Protein AF-A0A927DK94-F1 (afdb_monomer_lite)

Radius of gyration: 17.45 Å; chains: 1; bounding box: 22×46×58 Å

Secondary structure (DSSP, 8-state):
-EEEEEEEEEETTTTEEEEEEEETTS-EEEEEEEES----TT-EEEEETTEEEETTEE-SEEEEEEEE--HHHHHHHHHHTS--------------

InterPro domains:
  IPR038679 Signal transduction protein PmrD superfamily [G3DSA:2.40.50.650] (1-84)
  IPR044854 IraM/PmrD [PF11183] (1-74)

pLDDT: mean 84.18, std 14.52, range [39.0, 96.19]

Sequence (96 aa):
MEWKVVETIASPESGTIFCKVETQYGLNYILWLKGDYYVRTGEIITTSNRGILINDRRRRVWIAQAMPFTSIGWMGFKQKNACPRQPARDGSSVHG

Organism: NCBI:txid158836

Structure (mmCIF, N/CA/C/O backbone):
data_AF-A0A927DK94-F1
#
_entry.id   AF-A0A927DK94-F1
#
loop_
_atom_site.group_PDB
_atom_site.id
_atom_site.type_symbol
_atom_site.label_atom_id
_atom_site.label_alt_id
_atom_site.label_comp_id
_atom_site.label_asym_id
_atom_site.label_entity_id
_atom_site.label_seq_id
_atom_site.pdbx_PDB_ins_code
_atom_site.Cartn_x
_atom_site.Cartn_y
_atom_site.Cartn_z
_atom_site.occupancy
_atom_site.B_iso_or_equiv
_atom_site.auth_seq_id
_atom_site.auth_comp_id
_atom_site.auth_asym_id
_atom_site.auth_atom_id
_atom_site.pdbx_PDB_model_num
ATOM 1 N N . MET A 1 1 ? -3.799 -7.074 10.313 1.00 85.69 1 MET A N 1
ATOM 2 C CA . MET A 1 1 ? -4.360 -5.703 10.267 1.00 85.69 1 MET A CA 1
ATOM 3 C C . MET A 1 1 ? -4.880 -5.455 8.866 1.00 85.69 1 MET A C 1
ATOM 5 O O . MET A 1 1 ? -4.222 -5.897 7.928 1.00 85.69 1 MET A O 1
ATOM 9 N N . GLU A 1 2 ? -6.036 -4.811 8.732 1.00 91.88 2 GLU A N 1
ATOM 10 C CA . GLU A 1 2 ? -6.689 -4.568 7.441 1.00 91.88 2 GLU A CA 1
ATOM 11 C C . GLU A 1 2 ? -6.527 -3.112 7.006 1.00 91.88 2 GLU A C 1
ATOM 13 O O . GLU A 1 2 ? -6.637 -2.185 7.814 1.00 91.88 2 GLU A O 1
ATOM 18 N N . TRP A 1 3 ? -6.249 -2.934 5.720 1.00 94.56 3 TRP A N 1
ATOM 19 C CA . TRP A 1 3 ? -5.960 -1.649 5.107 1.00 94.56 3 TRP A CA 1
ATOM 20 C C . TRP A 1 3 ? -6.732 -1.552 3.796 1.00 94.56 3 TRP A C 1
ATOM 22 O O . TRP A 1 3 ? -6.472 -2.303 2.855 1.00 94.56 3 TRP A O 1
ATOM 32 N N . LYS A 1 4 ? -7.678 -0.623 3.717 1.00 96.19 4 LYS A N 1
ATOM 33 C CA . LYS A 1 4 ? -8.444 -0.367 2.500 1.00 96.19 4 LYS A CA 1
ATOM 34 C C . LYS A 1 4 ? -7.638 0.521 1.567 1.00 96.19 4 LYS A C 1
ATOM 36 O O . LYS A 1 4 ? -7.190 1.592 1.967 1.00 96.19 4 LYS A O 1
ATOM 41 N N . VAL A 1 5 ? -7.475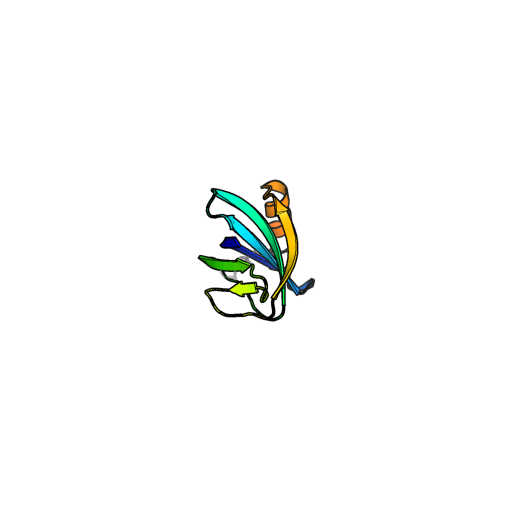 0.111 0.317 1.00 96.12 5 VAL A N 1
ATOM 42 C CA . VAL A 1 5 ? -6.756 0.899 -0.686 1.00 96.12 5 VAL A CA 1
ATOM 43 C C . VAL A 1 5 ? -7.664 2.005 -1.203 1.00 96.12 5 VAL A C 1
ATOM 45 O O . VAL A 1 5 ? -8.689 1.749 -1.831 1.00 96.12 5 VAL A O 1
ATOM 48 N N . VAL A 1 6 ? -7.278 3.249 -0.940 1.00 95.88 6 VAL A N 1
ATOM 49 C CA . VAL A 1 6 ? -8.016 4.447 -1.356 1.00 95.88 6 VAL A CA 1
ATOM 50 C C . VAL A 1 6 ? -7.499 4.950 -2.696 1.00 95.88 6 VAL A C 1
ATOM 52 O O . VAL A 1 6 ? -8.272 5.366 -3.554 1.00 95.88 6 VAL A O 1
ATOM 55 N N . GLU A 1 7 ? -6.185 4.910 -2.896 1.00 94.31 7 GLU A N 1
ATOM 56 C CA . GLU A 1 7 ? -5.565 5.418 -4.113 1.00 94.31 7 GLU A CA 1
ATOM 57 C C . GLU A 1 7 ? -4.236 4.711 -4.384 1.00 94.31 7 GLU A C 1
ATOM 59 O O . GLU A 1 7 ? -3.529 4.329 -3.451 1.00 94.31 7 GLU A O 1
ATOM 64 N N . THR A 1 8 ? -3.878 4.550 -5.655 1.00 93.31 8 THR A N 1
ATOM 65 C CA . THR A 1 8 ? -2.666 3.839 -6.077 1.00 93.31 8 THR A CA 1
ATOM 66 C C . THR A 1 8 ? -1.906 4.634 -7.127 1.00 93.31 8 THR A C 1
ATOM 68 O O . THR A 1 8 ? -2.495 5.104 -8.099 1.00 93.31 8 THR A O 1
ATOM 71 N N . ILE A 1 9 ? -0.591 4.738 -6.963 1.00 91.50 9 ILE A N 1
ATOM 72 C CA . ILE A 1 9 ? 0.328 5.358 -7.919 1.00 91.50 9 ILE A CA 1
ATOM 73 C C . ILE A 1 9 ? 1.374 4.313 -8.284 1.00 91.50 9 ILE A C 1
ATOM 75 O O . ILE A 1 9 ? 2.109 3.824 -7.427 1.00 91.50 9 ILE A O 1
ATOM 79 N N . ALA A 1 10 ? 1.442 3.973 -9.565 1.00 88.81 10 ALA A N 1
ATOM 80 C CA . ALA A 1 10 ? 2.457 3.073 -10.086 1.00 88.81 10 ALA A CA 1
ATOM 81 C C . ALA A 1 10 ? 3.700 3.876 -10.473 1.00 88.81 10 ALA A C 1
ATOM 83 O O . ALA A 1 10 ? 3.583 4.863 -11.196 1.00 88.81 10 ALA A O 1
ATOM 84 N N . SER A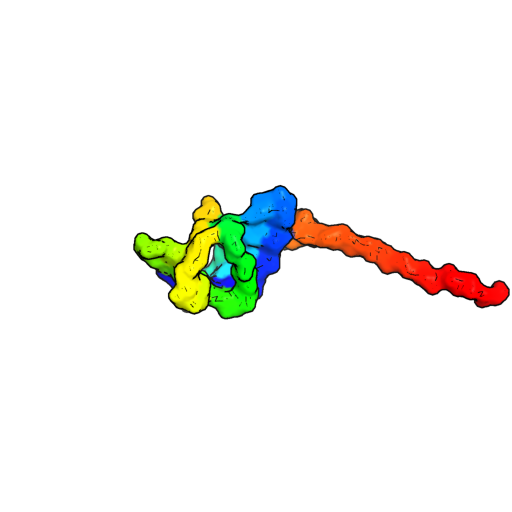 1 11 ? 4.875 3.434 -10.036 1.00 85.50 11 SER A N 1
ATOM 85 C CA . SER A 1 11 ? 6.153 3.948 -10.520 1.00 85.50 11 SER A CA 1
ATOM 86 C C . SER A 1 11 ? 6.802 2.909 -11.430 1.00 85.50 11 SER A C 1
ATOM 88 O O . SER A 1 11 ? 7.452 1.987 -10.926 1.00 85.50 11 SER A O 1
ATOM 90 N N . PRO A 1 12 ? 6.610 3.008 -12.760 1.00 75.94 12 PRO A N 1
ATOM 91 C CA . PRO A 1 12 ? 7.151 2.029 -13.699 1.00 75.94 12 PRO A CA 1
ATOM 92 C C . PRO A 1 12 ? 8.684 1.996 -13.683 1.00 75.94 12 PRO A C 1
ATOM 94 O O . PRO A 1 12 ? 9.262 0.926 -13.827 1.00 75.94 12 PRO A O 1
ATOM 97 N N . GLU A 1 13 ? 9.339 3.131 -13.423 1.00 77.44 13 GLU A N 1
ATOM 98 C CA . GLU A 1 13 ? 10.804 3.227 -13.360 1.00 77.44 13 GLU A CA 1
ATOM 99 C C . GLU A 1 13 ? 11.409 2.411 -12.211 1.00 77.44 13 GLU A C 1
ATOM 101 O O . GLU A 1 13 ? 12.478 1.825 -12.354 1.00 77.44 13 GLU A O 1
ATOM 106 N N . SER A 1 14 ? 10.730 2.359 -11.061 1.00 78.94 14 SER A N 1
ATOM 107 C CA . SER A 1 14 ? 11.251 1.718 -9.846 1.00 78.94 14 SER A CA 1
ATOM 108 C C . SER A 1 14 ? 10.595 0.374 -9.522 1.00 78.94 14 SER A C 1
ATOM 110 O O . SER A 1 14 ? 10.942 -0.251 -8.514 1.00 78.94 14 SER A O 1
ATOM 112 N N . GLY A 1 15 ? 9.609 -0.052 -10.320 1.00 84.31 15 GLY A N 1
ATOM 113 C CA . GLY A 1 15 ? 8.810 -1.252 -10.057 1.00 84.31 15 GLY A CA 1
ATOM 114 C C . GLY A 1 15 ? 8.084 -1.212 -8.707 1.00 84.31 15 GLY A C 1
ATOM 115 O O . GLY A 1 15 ? 7.870 -2.253 -8.088 1.00 84.31 15 GLY A O 1
ATOM 116 N N . THR A 1 16 ? 7.765 -0.013 -8.209 1.00 90.44 16 THR A N 1
ATOM 117 C CA . THR A 1 16 ? 7.141 0.196 -6.895 1.00 90.44 16 THR A CA 1
ATOM 118 C C . THR A 1 16 ? 5.737 0.758 -7.068 1.00 90.44 16 THR A C 1
ATOM 120 O O . THR A 1 16 ? 5.508 1.657 -7.877 1.00 90.44 16 THR A O 1
ATOM 123 N N . ILE A 1 17 ? 4.792 0.246 -6.285 1.00 92.19 17 ILE A N 1
ATOM 124 C CA . ILE A 1 17 ? 3.421 0.751 -6.234 1.00 92.19 17 ILE A CA 1
ATOM 125 C C . ILE A 1 17 ? 3.234 1.462 -4.901 1.00 92.19 17 ILE A C 1
ATOM 127 O O . ILE A 1 17 ? 3.322 0.851 -3.837 1.00 92.19 17 ILE A O 1
ATOM 131 N N . PHE A 1 18 ? 2.953 2.758 -4.956 1.00 93.31 18 PHE A N 1
ATOM 132 C CA . PHE A 1 18 ? 2.584 3.534 -3.783 1.00 93.31 18 PHE A CA 1
ATOM 133 C C . PHE A 1 18 ? 1.075 3.440 -3.589 1.00 93.31 18 PHE A C 1
AT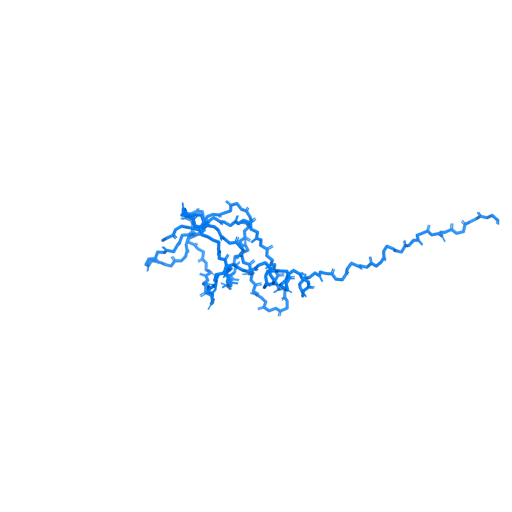OM 135 O O . PHE A 1 18 ? 0.308 3.805 -4.476 1.00 93.31 18 PHE A O 1
ATOM 142 N N . CYS A 1 19 ? 0.640 2.960 -2.431 1.00 94.31 19 CYS A N 1
ATOM 143 C CA . CYS A 1 19 ? -0.772 2.855 -2.086 1.00 94.31 19 CYS A CA 1
ATOM 144 C C . CYS A 1 19 ? -1.085 3.809 -0.940 1.00 94.31 19 CYS A C 1
ATOM 146 O O . CYS A 1 19 ? -0.517 3.678 0.143 1.00 94.31 19 CYS A O 1
ATOM 148 N N . LYS A 1 20 ? -2.021 4.731 -1.154 1.00 95.44 20 LYS A N 1
ATOM 149 C CA . LYS A 1 20 ? -2.711 5.406 -0.062 1.00 95.44 20 LYS A CA 1
ATOM 150 C C . LYS A 1 20 ? -3.737 4.431 0.493 1.00 95.44 20 LYS A C 1
ATOM 152 O O . LYS A 1 20 ? -4.648 4.012 -0.222 1.00 95.44 20 LYS A O 1
ATOM 157 N N . VAL A 1 21 ? -3.589 4.091 1.762 1.00 95.94 21 VAL A N 1
ATOM 158 C CA . VAL A 1 21 ? -4.474 3.162 2.456 1.00 95.94 21 VAL A CA 1
ATOM 159 C C . VAL A 1 21 ? -5.101 3.803 3.679 1.00 95.94 21 VAL A C 1
ATOM 161 O O . VAL A 1 21 ? -4.507 4.676 4.311 1.00 95.94 21 VAL A O 1
ATOM 164 N N . GLU A 1 22 ? -6.286 3.328 4.027 1.00 96.19 22 GLU A N 1
ATOM 165 C CA . GLU A 1 22 ? -7.019 3.712 5.222 1.00 96.19 22 GLU A CA 1
ATOM 166 C C . GLU A 1 22 ? -7.223 2.486 6.110 1.00 96.19 22 GLU A C 1
ATOM 168 O O . GLU A 1 22 ? -7.592 1.405 5.648 1.00 96.19 22 GLU A O 1
ATOM 173 N N . THR A 1 23 ? -6.937 2.641 7.396 1.00 93.31 23 THR A N 1
ATOM 174 C CA . THR A 1 23 ? -7.200 1.608 8.401 1.00 93.31 23 THR A CA 1
ATOM 175 C C . THR A 1 23 ? -8.661 1.658 8.838 1.00 93.31 23 THR A C 1
ATOM 177 O O . THR A 1 23 ? -9.308 2.697 8.738 1.00 93.31 23 THR A O 1
ATOM 180 N N . GLN A 1 24 ? -9.157 0.581 9.447 1.00 90.25 24 GLN A N 1
ATOM 181 C CA . GLN A 1 24 ? -10.487 0.564 10.078 1.00 90.25 24 GLN A CA 1
ATOM 182 C C . GLN A 1 24 ? -10.703 1.653 11.151 1.00 90.25 24 GLN A C 1
ATOM 184 O O . GLN A 1 24 ? -11.836 1.942 11.515 1.00 90.25 24 GLN A O 1
ATOM 189 N N . TYR A 1 25 ? -9.626 2.271 11.648 1.00 91.31 25 TYR A N 1
ATOM 190 C CA . TYR A 1 25 ? -9.661 3.349 12.639 1.00 91.31 25 TYR A CA 1
ATOM 191 C C . TYR A 1 25 ? -9.634 4.756 12.008 1.00 91.31 25 TYR A C 1
ATOM 193 O O . TYR A 1 25 ? -9.449 5.739 12.719 1.00 91.31 25 TYR A O 1
ATOM 201 N N . GLY A 1 26 ? -9.739 4.873 10.678 1.00 90.25 26 GLY A N 1
ATOM 202 C CA . GLY A 1 26 ? -9.697 6.156 9.959 1.00 90.25 26 GLY A CA 1
ATOM 203 C C . GLY A 1 26 ? -8.292 6.750 9.788 1.00 90.25 26 GLY A C 1
ATOM 204 O O . GLY A 1 26 ? -8.131 7.862 9.283 1.00 90.25 26 GLY A O 1
ATOM 205 N N . LEU A 1 27 ? -7.242 6.022 10.184 1.00 93.19 27 LEU A N 1
ATOM 206 C CA . LEU A 1 27 ? -5.861 6.464 9.980 1.00 93.19 27 LEU A CA 1
ATOM 207 C C . LEU A 1 27 ? -5.414 6.196 8.545 1.00 93.19 27 LEU A C 1
ATOM 209 O O . LEU A 1 27 ? -5.586 5.088 8.036 1.00 93.19 27 LEU A O 1
ATOM 213 N N . ASN A 1 28 ? -4.790 7.197 7.928 1.00 95.00 28 ASN A N 1
ATOM 214 C CA . ASN A 1 28 ? -4.312 7.140 6.553 1.00 95.00 28 ASN A CA 1
ATOM 215 C C . ASN A 1 28 ? -2.794 6.920 6.506 1.00 95.00 28 ASN A C 1
ATOM 217 O O . ASN A 1 28 ? -2.033 7.595 7.202 1.00 95.00 28 ASN A O 1
ATOM 221 N N . TYR A 1 29 ? -2.348 6.014 5.640 1.00 94.88 29 TYR A N 1
ATOM 222 C CA . TYR A 1 29 ? -0.938 5.674 5.454 1.00 94.88 29 TYR A CA 1
ATOM 223 C C . TYR A 1 29 ? -0.579 5.581 3.974 1.00 94.88 29 TYR A C 1
ATOM 225 O O . TYR A 1 29 ? -1.438 5.406 3.110 1.00 94.88 29 TYR A O 1
ATOM 233 N N . ILE A 1 30 ? 0.714 5.686 3.691 1.00 94.94 30 ILE A N 1
ATOM 234 C CA . ILE A 1 30 ? 1.306 5.426 2.384 1.00 94.94 30 ILE A CA 1
ATOM 235 C C . ILE A 1 30 ? 2.127 4.143 2.505 1.00 94.94 30 ILE A C 1
ATOM 237 O O . ILE A 1 30 ? 3.098 4.085 3.263 1.00 94.94 30 ILE A O 1
ATOM 241 N N . LEU A 1 31 ? 1.733 3.115 1.757 1.00 94.31 31 LEU A N 1
ATOM 242 C CA . LEU A 1 31 ? 2.452 1.850 1.651 1.00 94.31 31 LEU A CA 1
ATOM 243 C C . LEU A 1 31 ? 3.241 1.797 0.351 1.00 94.31 31 LEU A C 1
ATOM 245 O O . LEU A 1 31 ? 2.731 2.138 -0.713 1.00 94.31 31 LEU A O 1
ATOM 249 N N . TRP A 1 32 ? 4.477 1.330 0.448 1.00 93.94 32 TRP A N 1
ATOM 250 C CA . TRP A 1 32 ? 5.348 1.069 -0.686 1.00 93.94 32 TRP A CA 1
ATOM 251 C C . TRP A 1 32 ? 5.316 -0.428 -0.941 1.00 93.94 32 TRP A C 1
ATOM 253 O O . TRP A 1 32 ? 5.931 -1.204 -0.206 1.00 93.94 32 TRP A O 1
ATOM 263 N N . LEU A 1 33 ? 4.562 -0.836 -1.951 1.00 92.38 33 LEU A N 1
ATOM 264 C CA . LEU A 1 33 ? 4.416 -2.233 -2.320 1.00 92.38 33 LEU A CA 1
ATOM 265 C C . LEU A 1 33 ? 5.370 -2.578 -3.453 1.00 92.38 33 LEU A C 1
ATOM 267 O O . LEU A 1 33 ? 5.481 -1.853 -4.444 1.00 92.38 33 LEU A O 1
ATOM 271 N N . LYS A 1 34 ? 6.031 -3.720 -3.304 1.00 91.25 34 LYS A N 1
ATOM 272 C CA . LYS A 1 34 ? 6.815 -4.363 -4.356 1.00 91.25 34 LYS A CA 1
ATOM 273 C C . LYS A 1 34 ? 6.318 -5.789 -4.545 1.00 91.25 34 LYS A C 1
ATOM 275 O O . LYS A 1 34 ? 5.862 -6.413 -3.586 1.00 91.25 34 LYS A O 1
ATOM 280 N N . GLY A 1 35 ? 6.392 -6.288 -5.772 1.00 88.94 35 GLY A N 1
ATOM 281 C CA . GLY A 1 35 ? 5.982 -7.648 -6.103 1.00 88.94 35 GLY A CA 1
ATOM 282 C C . GLY A 1 35 ? 5.446 -7.795 -7.519 1.00 88.94 35 GLY A C 1
ATOM 283 O O . GLY A 1 35 ? 5.598 -6.904 -8.350 1.00 88.94 35 GLY A O 1
ATOM 284 N N . ASP A 1 36 ? 4.809 -8.937 -7.769 1.00 85.31 36 ASP A N 1
ATOM 285 C CA . ASP A 1 36 ? 4.258 -9.328 -9.075 1.00 85.31 36 ASP A CA 1
ATOM 286 C C . ASP A 1 36 ? 2.771 -8.971 -9.252 1.00 85.31 36 ASP A C 1
ATOM 288 O O . ASP A 1 36 ? 2.179 -9.261 -10.292 1.00 85.31 36 ASP A O 1
ATOM 292 N N . TYR A 1 37 ? 2.154 -8.335 -8.251 1.00 87.62 37 TYR A N 1
ATOM 293 C CA . TYR A 1 37 ? 0.731 -8.012 -8.255 1.00 87.62 37 TYR A CA 1
ATOM 294 C C . TYR A 1 37 ? 0.481 -6.507 -8.209 1.00 87.62 37 TYR A C 1
ATOM 296 O O . TYR A 1 37 ? 0.945 -5.802 -7.311 1.00 87.62 37 TYR A O 1
ATOM 304 N N . TYR A 1 38 ? -0.329 -6.040 -9.157 1.00 88.25 38 TYR A N 1
ATOM 305 C CA . TYR A 1 38 ? -0.800 -4.667 -9.199 1.00 88.25 38 TYR A CA 1
ATOM 306 C C . TYR A 1 38 ? -2.030 -4.488 -8.308 1.00 88.25 38 TYR A C 1
ATOM 308 O O . TYR A 1 38 ? -3.133 -4.896 -8.679 1.00 88.25 38 TYR A O 1
ATOM 316 N N . VAL A 1 39 ? -1.829 -3.873 -7.142 1.00 90.69 39 VAL A N 1
ATOM 317 C CA . VAL A 1 39 ? -2.913 -3.543 -6.209 1.00 90.69 39 VAL A CA 1
ATOM 318 C C . VAL A 1 39 ? -3.747 -2.391 -6.761 1.00 90.69 39 VAL A C 1
ATOM 320 O O . VAL A 1 39 ? -3.196 -1.415 -7.268 1.00 90.69 39 VAL A O 1
ATOM 323 N N . ARG A 1 40 ? -5.073 -2.505 -6.661 1.00 90.88 40 ARG A N 1
ATOM 324 C CA . ARG A 1 40 ? -6.039 -1.523 -7.173 1.00 90.88 40 ARG A CA 1
ATOM 325 C C . ARG A 1 40 ? -6.780 -0.809 -6.047 1.00 90.88 40 ARG A C 1
ATOM 327 O O . ARG A 1 40 ? -6.956 -1.339 -4.951 1.00 90.88 40 ARG A O 1
ATOM 334 N N . THR A 1 41 ? -7.279 0.387 -6.348 1.00 94.12 41 THR A N 1
ATOM 335 C CA . THR A 1 41 ? -8.228 1.096 -5.482 1.00 94.12 41 THR A CA 1
ATOM 336 C C . THR A 1 41 ? -9.448 0.228 -5.170 1.00 94.12 41 THR A C 1
ATOM 338 O O . THR A 1 41 ? -10.006 -0.419 -6.054 1.00 94.12 41 THR A O 1
ATOM 341 N N . GLY A 1 42 ? -9.867 0.240 -3.906 1.00 93.69 42 GLY A N 1
ATOM 342 C CA . GLY A 1 42 ? -10.991 -0.533 -3.384 1.00 93.69 42 GLY A CA 1
ATOM 343 C C . GLY A 1 42 ? -10.610 -1.910 -2.840 1.00 93.69 42 GLY A C 1
ATOM 344 O O . GLY A 1 42 ? -11.403 -2.488 -2.102 1.00 93.69 42 GLY A O 1
ATOM 345 N N . GLU A 1 43 ? -9.416 -2.426 -3.144 1.00 94.88 43 GLU A N 1
ATOM 346 C CA . GLU A 1 43 ? -8.957 -3.694 -2.573 1.00 94.88 43 GLU A CA 1
ATOM 347 C C . GLU A 1 43 ? -8.611 -3.560 -1.083 1.00 94.88 43 GLU A C 1
ATOM 349 O O . GLU A 1 43 ? -8.263 -2.480 -0.595 1.00 94.88 43 GLU A O 1
ATOM 354 N N . ILE A 1 44 ? -8.687 -4.678 -0.358 1.00 94.81 44 ILE A N 1
ATOM 355 C CA . ILE A 1 44 ? -8.290 -4.763 1.051 1.00 94.81 44 ILE A CA 1
ATOM 356 C C . ILE A 1 44 ? -6.964 -5.510 1.148 1.00 94.81 44 ILE A C 1
ATOM 358 O O . ILE A 1 44 ? -6.839 -6.649 0.692 1.00 94.81 44 ILE A O 1
ATOM 362 N N . ILE A 1 45 ? -5.977 -4.859 1.756 1.00 94.25 45 ILE A N 1
ATOM 363 C CA . ILE A 1 45 ? -4.694 -5.455 2.109 1.00 94.25 45 ILE A CA 1
ATOM 364 C C . ILE A 1 45 ? -4.786 -5.942 3.548 1.00 94.25 45 ILE A C 1
ATOM 366 O O . ILE A 1 45 ? -4.993 -5.148 4.465 1.00 94.25 45 ILE A O 1
ATOM 370 N N . THR A 1 46 ? -4.551 -7.231 3.758 1.00 93.25 46 THR A N 1
ATOM 371 C CA . THR A 1 46 ? -4.514 -7.829 5.090 1.00 93.25 46 THR A CA 1
ATOM 372 C C . THR A 1 46 ? -3.110 -8.332 5.378 1.00 93.25 46 THR A C 1
ATOM 374 O O . THR A 1 46 ? -2.587 -9.221 4.702 1.00 93.25 46 THR A O 1
ATOM 377 N N . THR A 1 47 ? -2.478 -7.756 6.401 1.00 88.50 47 THR A N 1
ATOM 378 C CA . THR A 1 47 ? -1.203 -8.253 6.923 1.00 88.50 47 THR A CA 1
ATOM 379 C C . THR A 1 47 ? -1.465 -9.357 7.941 1.00 88.50 47 THR A C 1
ATOM 381 O O . THR A 1 47 ? -2.193 -9.159 8.920 1.00 88.50 47 THR A O 1
ATOM 384 N N . SER A 1 48 ? -0.876 -10.527 7.698 1.00 82.81 48 SER A N 1
ATOM 385 C CA . SER A 1 48 ? -0.970 -11.712 8.553 1.00 82.81 48 SER A CA 1
ATOM 386 C C . SER A 1 48 ? 0.417 -12.315 8.789 1.00 82.81 48 SER A C 1
ATOM 388 O O . SER A 1 48 ? 1.366 -12.028 8.060 1.00 82.81 48 SER A O 1
ATOM 390 N N . ASN A 1 49 ? 0.533 -13.220 9.761 1.00 80.81 49 ASN A N 1
ATOM 391 C CA . ASN A 1 49 ? 1.751 -14.011 9.977 1.00 80.81 49 ASN A CA 1
ATOM 392 C C . ASN A 1 49 ? 2.118 -14.922 8.784 1.00 80.81 49 ASN A C 1
ATOM 394 O O . ASN A 1 49 ? 3.247 -15.391 8.694 1.00 80.81 49 ASN A O 1
ATOM 398 N N . ARG A 1 50 ? 1.185 -15.163 7.852 1.00 77.19 50 ARG A N 1
ATOM 399 C CA . ARG A 1 50 ? 1.390 -15.946 6.620 1.00 77.19 50 ARG A CA 1
ATOM 400 C C . ARG A 1 50 ? 1.801 -15.083 5.418 1.00 77.19 50 ARG A C 1
ATOM 402 O O . ARG A 1 50 ? 1.977 -15.605 4.313 1.00 77.19 50 ARG A O 1
ATOM 409 N N . GLY A 1 51 ? 1.964 -13.776 5.628 1.00 85.19 51 GLY A N 1
ATOM 410 C CA . GLY A 1 51 ? 2.305 -12.788 4.610 1.00 85.19 51 GLY A CA 1
ATOM 411 C C . GLY A 1 51 ? 1.148 -11.841 4.297 1.00 85.19 51 GLY A C 1
ATOM 412 O O . GLY A 1 51 ? 0.257 -11.621 5.124 1.00 85.19 51 GLY A O 1
ATOM 413 N N . ILE A 1 52 ? 1.184 -11.269 3.093 1.00 90.69 52 ILE A N 1
ATOM 414 C CA . ILE A 1 52 ? 0.195 -10.296 2.628 1.00 90.69 52 ILE A CA 1
ATOM 415 C C . ILE A 1 52 ? -0.899 -10.993 1.820 1.00 90.69 52 ILE A C 1
ATOM 417 O O . ILE A 1 52 ? -0.634 -11.735 0.868 1.00 90.69 52 ILE A O 1
ATOM 421 N N . LEU A 1 53 ? -2.140 -10.721 2.208 1.00 92.81 53 LEU A N 1
ATOM 422 C CA . LEU A 1 53 ? -3.339 -11.108 1.480 1.00 92.81 53 LEU A CA 1
ATOM 423 C C . LEU A 1 53 ? -3.932 -9.855 0.832 1.00 92.81 53 LEU A C 1
ATOM 425 O O . LEU A 1 53 ? -3.988 -8.804 1.466 1.00 92.81 53 LEU A O 1
ATOM 429 N N . ILE A 1 54 ? -4.369 -9.969 -0.418 1.00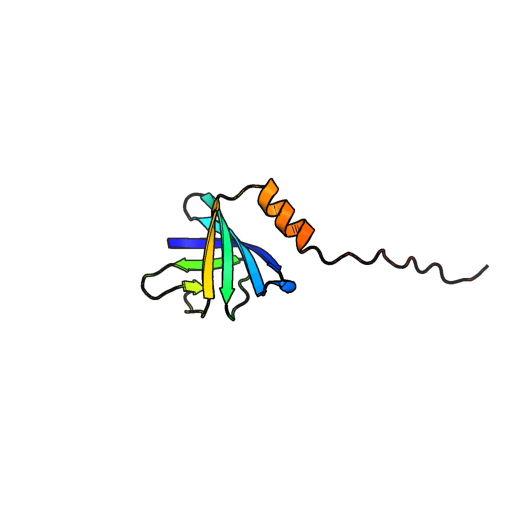 92.12 54 ILE A N 1
ATOM 430 C CA . ILE A 1 54 ? -5.119 -8.931 -1.129 1.00 92.12 54 ILE A CA 1
ATOM 431 C C . ILE A 1 54 ? -6.480 -9.520 -1.481 1.00 92.12 54 ILE A C 1
ATOM 433 O O . ILE A 1 54 ? -6.530 -10.511 -2.216 1.00 92.12 54 ILE A O 1
ATOM 437 N N . ASN A 1 55 ? -7.562 -8.945 -0.949 1.00 91.81 55 ASN A N 1
ATOM 438 C CA . ASN A 1 55 ? -8.920 -9.496 -1.059 1.00 91.81 55 ASN A CA 1
ATOM 439 C C . ASN A 1 55 ? -8.961 -10.997 -0.709 1.00 91.81 55 ASN A C 1
ATOM 441 O O . ASN A 1 55 ? -9.370 -11.825 -1.524 1.00 91.81 55 ASN A O 1
ATOM 445 N N . ASP A 1 56 ? -8.436 -11.349 0.469 1.00 89.56 56 ASP A N 1
ATOM 446 C CA . ASP A 1 56 ? -8.331 -12.726 0.989 1.00 89.56 56 ASP A CA 1
ATOM 447 C C . ASP A 1 56 ? -7.410 -13.678 0.192 1.00 89.56 56 ASP A C 1
ATOM 449 O O . ASP A 1 56 ? -7.154 -14.815 0.579 1.00 89.56 56 ASP A O 1
ATOM 453 N N . ARG A 1 57 ? -6.815 -13.224 -0.918 1.00 90.50 57 ARG A N 1
ATOM 454 C CA . ARG A 1 57 ? -5.905 -14.045 -1.725 1.00 90.50 57 ARG A CA 1
ATOM 455 C C . ARG A 1 57 ? -4.461 -13.732 -1.391 1.00 90.50 57 ARG A C 1
ATOM 457 O O . ARG A 1 57 ? -4.032 -12.583 -1.467 1.00 90.50 57 ARG A O 1
ATOM 464 N N . ARG A 1 58 ? -3.670 -14.764 -1.096 1.00 90.06 58 ARG A N 1
ATOM 465 C CA . ARG A 1 58 ? -2.222 -14.605 -0.913 1.00 90.06 58 ARG A CA 1
ATOM 466 C C . ARG A 1 58 ? -1.598 -14.119 -2.220 1.00 90.06 58 ARG A C 1
ATOM 468 O O . ARG A 1 58 ? -1.734 -14.772 -3.255 1.00 90.06 58 ARG A O 1
ATOM 475 N N . ARG A 1 59 ? -0.905 -12.982 -2.171 1.00 90.56 59 ARG A N 1
ATOM 476 C CA . ARG A 1 59 ? -0.174 -12.412 -3.314 1.00 90.56 59 ARG A CA 1
ATOM 477 C C . ARG A 1 59 ? 1.314 -12.357 -2.995 1.00 90.56 59 ARG A C 1
ATOM 479 O O . ARG A 1 59 ? 1.688 -12.203 -1.833 1.00 90.56 59 ARG A O 1
ATOM 486 N N . ARG A 1 60 ? 2.174 -12.475 -4.012 1.00 88.56 60 ARG A N 1
ATOM 487 C CA . ARG A 1 60 ? 3.628 -12.312 -3.851 1.00 88.56 60 ARG A CA 1
ATOM 488 C C . ARG A 1 60 ? 3.989 -10.831 -3.888 1.00 88.56 60 ARG A C 1
ATOM 490 O O . ARG A 1 60 ? 4.682 -10.345 -4.776 1.00 88.56 60 ARG A O 1
ATOM 497 N N . VAL A 1 61 ? 3.486 -10.125 -2.884 1.00 89.75 61 VAL A N 1
ATOM 498 C CA . VAL A 1 61 ? 3.793 -8.724 -2.614 1.00 89.75 61 VAL A CA 1
ATOM 499 C C . VAL A 1 61 ? 4.332 -8.587 -1.205 1.00 89.75 61 VAL A C 1
ATOM 501 O O . VAL A 1 61 ? 3.975 -9.353 -0.308 1.00 89.75 61 VAL A O 1
ATOM 504 N N . TRP A 1 62 ? 5.178 -7.589 -1.005 1.00 90.69 62 TRP A N 1
ATOM 505 C CA . TRP A 1 62 ? 5.671 -7.211 0.308 1.00 90.69 62 TRP A CA 1
ATOM 506 C C . TRP A 1 62 ? 5.639 -5.695 0.466 1.00 90.69 62 TRP A C 1
ATOM 508 O O . TRP A 1 62 ? 5.742 -4.937 -0.502 1.00 90.69 62 TRP A O 1
ATOM 518 N N . ILE A 1 63 ? 5.482 -5.258 1.713 1.00 92.00 63 ILE A N 1
ATOM 519 C CA . ILE A 1 63 ? 5.575 -3.850 2.086 1.00 92.00 63 ILE A CA 1
ATOM 520 C C . ILE A 1 63 ? 7.058 -3.555 2.285 1.00 92.00 63 ILE A C 1
ATOM 522 O O . ILE A 1 63 ? 7.660 -4.024 3.246 1.00 92.00 63 ILE A O 1
ATOM 526 N N . ALA A 1 64 ? 7.650 -2.804 1.360 1.00 92.06 64 ALA A N 1
ATOM 527 C CA . ALA A 1 64 ? 9.018 -2.318 1.499 1.00 92.06 64 ALA A CA 1
ATOM 528 C C . ALA A 1 64 ? 9.105 -1.234 2.582 1.00 92.06 64 ALA A C 1
ATOM 530 O O . ALA A 1 64 ? 10.071 -1.185 3.335 1.00 92.06 64 ALA A O 1
ATOM 531 N N . GLN A 1 65 ? 8.081 -0.378 2.667 1.00 92.25 65 GLN A N 1
ATOM 532 C CA . GLN A 1 65 ? 7.992 0.692 3.653 1.00 92.25 65 GLN A CA 1
ATOM 533 C C . GLN A 1 65 ? 6.534 1.087 3.906 1.00 92.25 65 GLN A C 1
ATOM 535 O O . GLN A 1 65 ? 5.701 1.051 2.999 1.00 92.25 65 GLN A O 1
ATOM 540 N N . ALA A 1 66 ? 6.241 1.498 5.138 1.00 92.06 66 ALA A N 1
ATOM 541 C CA . ALA A 1 66 ? 4.978 2.107 5.531 1.00 92.06 66 ALA A CA 1
ATOM 542 C C . ALA A 1 66 ? 5.262 3.440 6.231 1.00 92.06 66 ALA A C 1
ATOM 544 O O . ALA A 1 66 ? 6.153 3.518 7.075 1.00 92.06 66 ALA A O 1
ATOM 545 N N . MET A 1 67 ? 4.519 4.487 5.881 1.00 93.75 67 MET A N 1
ATOM 546 C CA . MET A 1 67 ? 4.639 5.805 6.510 1.00 93.75 67 MET A CA 1
ATOM 547 C C . MET A 1 67 ? 3.258 6.443 6.701 1.00 93.75 67 MET A C 1
ATOM 549 O O . MET A 1 67 ? 2.349 6.145 5.921 1.00 93.75 67 MET A O 1
ATOM 553 N N . PRO A 1 68 ? 3.072 7.318 7.702 1.00 93.56 68 PRO A N 1
ATOM 554 C CA . PRO A 1 68 ? 1.846 8.095 7.836 1.00 93.56 68 PRO A CA 1
ATOM 555 C C . PRO A 1 68 ? 1.569 8.910 6.571 1.00 93.56 68 PRO A C 1
ATOM 557 O O . PRO A 1 68 ? 2.491 9.399 5.913 1.00 93.56 68 PRO A O 1
ATOM 560 N N . PHE A 1 69 ? 0.296 9.065 6.220 1.00 93.44 69 PHE A N 1
ATOM 561 C CA . PHE A 1 69 ? -0.082 9.879 5.074 1.00 93.44 69 PHE A CA 1
ATOM 562 C C . PHE A 1 69 ? 0.216 11.359 5.330 1.00 93.44 69 PHE A C 1
ATOM 564 O O . PHE A 1 69 ? -0.213 11.932 6.328 1.00 93.44 69 PHE A O 1
ATOM 571 N N . THR A 1 70 ? 0.885 11.995 4.369 1.00 91.69 70 THR A N 1
ATOM 572 C CA . THR A 1 70 ? 0.990 13.453 4.283 1.00 91.69 70 THR A CA 1
ATOM 573 C C . THR A 1 70 ? 0.556 13.896 2.891 1.00 91.69 70 THR A C 1
ATOM 575 O O . THR A 1 70 ? 0.922 13.280 1.886 1.00 91.69 70 THR A O 1
ATOM 578 N N . SER A 1 71 ? -0.229 14.971 2.815 1.00 88.12 71 SER A N 1
ATOM 579 C CA . SER A 1 71 ? -0.706 15.523 1.541 1.00 88.12 71 SER A CA 1
ATOM 580 C C . SER A 1 71 ? 0.455 15.942 0.635 1.00 88.12 71 SER A C 1
ATOM 582 O O . SER A 1 71 ? 0.445 15.639 -0.557 1.00 88.12 71 SER A O 1
ATOM 584 N N . ILE A 1 72 ? 1.485 16.564 1.215 1.00 86.81 72 ILE A N 1
ATOM 585 C CA . ILE A 1 72 ? 2.697 17.004 0.513 1.00 86.81 72 ILE A CA 1
ATOM 586 C C . ILE A 1 72 ? 3.467 15.802 -0.050 1.00 86.81 72 ILE A C 1
ATOM 588 O O . ILE A 1 72 ? 3.799 15.791 -1.235 1.00 86.81 72 ILE A O 1
ATOM 592 N N . GLY A 1 73 ? 3.701 14.764 0.762 1.00 85.12 73 GLY A N 1
ATOM 593 C CA . GLY A 1 73 ? 4.393 13.554 0.316 1.00 85.12 73 GLY A CA 1
ATOM 594 C C . GLY A 1 73 ? 3.638 12.844 -0.807 1.00 85.12 73 GLY A C 1
ATOM 595 O O . GLY A 1 73 ? 4.222 12.520 -1.840 1.00 85.12 73 GLY A O 1
ATOM 596 N N . TRP A 1 74 ? 2.320 12.678 -0.651 1.00 89.56 74 TRP A N 1
ATOM 597 C CA . TRP A 1 74 ? 1.468 12.054 -1.666 1.00 89.56 74 TRP A CA 1
ATOM 598 C C . TRP A 1 74 ? 1.456 12.825 -2.987 1.00 89.56 74 TRP A C 1
ATOM 600 O O . TRP A 1 74 ? 1.610 12.236 -4.057 1.00 89.56 74 TRP A O 1
ATOM 610 N N . MET A 1 75 ? 1.337 14.153 -2.926 1.00 87.69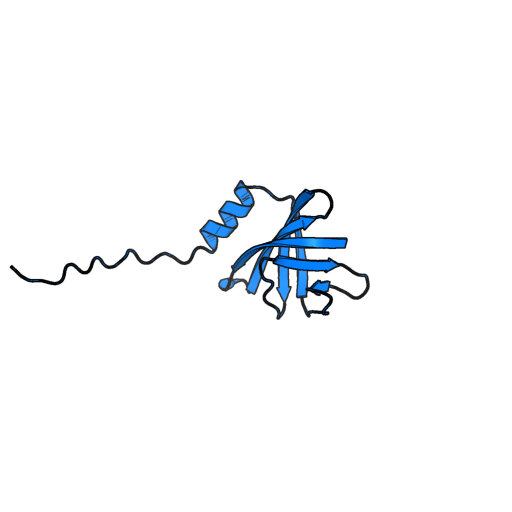 75 MET A N 1
ATOM 611 C CA . MET A 1 75 ? 1.397 15.006 -4.110 1.00 87.69 75 MET A CA 1
ATOM 612 C C . MET A 1 75 ? 2.761 14.921 -4.808 1.00 87.69 75 MET A C 1
ATOM 614 O O . MET A 1 75 ? 2.806 14.858 -6.035 1.00 87.69 75 MET A O 1
ATOM 618 N N . GLY A 1 76 ? 3.856 14.831 -4.047 1.00 85.38 76 GLY A N 1
ATOM 619 C CA . GLY A 1 76 ? 5.192 14.592 -4.593 1.00 85.38 76 GLY A CA 1
ATOM 620 C C . GLY A 1 76 ? 5.283 13.283 -5.387 1.00 85.38 76 GLY A C 1
ATOM 621 O O . GLY A 1 76 ? 5.850 13.273 -6.480 1.00 85.38 76 GLY A O 1
ATOM 622 N N . PHE A 1 77 ? 4.674 12.194 -4.900 1.00 84.50 77 PHE A N 1
ATOM 623 C CA . PHE A 1 77 ? 4.597 10.938 -5.660 1.00 84.50 77 PHE A CA 1
ATOM 624 C C . PHE A 1 77 ? 3.757 11.080 -6.929 1.00 84.50 77 PHE A C 1
ATOM 626 O O . PHE A 1 77 ? 4.166 10.571 -7.973 1.00 84.50 77 PHE A O 1
ATOM 633 N N . LYS A 1 78 ? 2.621 11.790 -6.870 1.00 84.81 78 LYS A N 1
ATOM 634 C CA . LYS A 1 78 ? 1.787 12.037 -8.058 1.00 84.81 78 LYS A CA 1
ATOM 635 C C . LYS A 1 78 ? 2.540 12.808 -9.126 1.00 84.81 78 LYS A C 1
ATOM 637 O O . LYS A 1 78 ? 2.492 12.407 -10.275 1.00 84.81 78 LYS A O 1
ATOM 642 N N . GLN A 1 79 ? 3.225 13.890 -8.761 1.00 83.88 79 GLN A N 1
ATOM 643 C CA . GLN A 1 79 ? 3.939 14.732 -9.724 1.00 83.88 79 GLN A CA 1
ATOM 644 C C . GLN A 1 79 ? 5.114 13.993 -10.367 1.00 83.88 79 GLN A C 1
ATOM 646 O O . GLN A 1 79 ? 5.274 14.057 -11.578 1.00 83.88 79 GLN A O 1
ATOM 651 N N . LYS A 1 80 ? 5.897 13.243 -9.579 1.00 81.69 80 LYS A N 1
ATOM 652 C CA . LYS A 1 80 ? 7.038 12.470 -10.099 1.00 81.69 80 LYS A CA 1
ATOM 653 C C . LYS A 1 80 ? 6.626 11.349 -11.049 1.00 81.69 80 LYS A C 1
ATOM 655 O O . LYS A 1 80 ? 7.340 11.075 -12.000 1.00 81.69 80 LYS A O 1
ATOM 660 N N . ASN A 1 81 ? 5.494 10.699 -10.781 1.00 79.38 81 ASN A N 1
ATOM 661 C CA . ASN A 1 81 ? 4.985 9.600 -11.606 1.00 79.38 81 ASN A CA 1
ATOM 662 C C . ASN A 1 81 ? 3.879 10.055 -12.570 1.00 79.38 81 ASN A C 1
ATOM 664 O O . ASN A 1 81 ? 3.246 9.222 -13.221 1.00 79.38 81 ASN A O 1
ATOM 668 N N . ALA A 1 82 ? 3.613 11.361 -12.658 1.00 73.81 82 ALA A N 1
ATOM 669 C CA . ALA A 1 82 ? 2.714 11.892 -13.662 1.00 73.81 82 ALA A CA 1
ATOM 670 C C . ALA A 1 82 ? 3.389 11.685 -15.013 1.00 73.81 82 ALA A C 1
ATOM 672 O O . ALA A 1 82 ? 4.459 12.232 -15.275 1.00 73.81 82 ALA A O 1
ATOM 673 N N . CYS A 1 83 ? 2.758 10.888 -15.873 1.00 60.19 83 CYS A N 1
ATOM 674 C CA . CYS A 1 83 ? 3.168 10.816 -17.265 1.00 60.19 83 CYS A CA 1
ATOM 675 C C . CYS A 1 83 ? 3.162 12.254 -17.812 1.00 60.19 83 CYS A C 1
ATOM 677 O O . CYS A 1 83 ? 2.153 12.945 -17.607 1.00 60.19 83 CYS A O 1
ATOM 679 N N . PRO A 1 84 ? 4.253 12.739 -18.441 1.00 57.78 84 PRO A N 1
ATOM 680 C CA . PRO A 1 84 ? 4.263 14.062 -19.037 1.00 57.78 84 PRO A CA 1
ATOM 681 C C . PRO A 1 84 ? 3.119 14.099 -20.040 1.00 57.78 84 PRO A C 1
ATOM 683 O O . PRO A 1 84 ? 3.158 13.450 -21.084 1.00 57.78 84 PRO A O 1
ATOM 686 N N . ARG A 1 85 ? 2.049 14.805 -19.671 1.00 49.34 85 ARG A N 1
ATOM 687 C CA . ARG A 1 85 ? 0.925 15.060 -20.556 1.00 49.34 85 ARG A CA 1
ATOM 688 C C . ARG A 1 85 ? 1.539 15.740 -21.771 1.00 49.34 85 ARG A C 1
ATOM 690 O O . ARG A 1 85 ? 2.006 16.871 -21.648 1.00 49.34 85 ARG A O 1
ATOM 697 N N . GLN A 1 86 ? 1.600 15.045 -22.908 1.00 51.97 86 GLN A N 1
ATOM 698 C CA . GLN A 1 86 ? 1.943 15.701 -24.162 1.00 51.97 86 GLN A CA 1
ATOM 699 C C . GLN A 1 86 ? 1.002 16.904 -24.273 1.00 51.97 86 GLN A C 1
ATOM 701 O O . GLN A 1 86 ? -0.209 16.714 -24.091 1.00 51.97 86 GLN A O 1
ATOM 706 N N . PRO A 1 87 ? 1.507 18.135 -24.491 1.00 48.19 87 PRO A N 1
ATOM 707 C CA . PRO A 1 87 ? 0.615 19.223 -24.840 1.00 48.19 87 PRO A CA 1
ATOM 708 C C . PRO A 1 87 ? -0.191 18.717 -26.029 1.00 48.19 87 PRO A C 1
ATOM 710 O O . PRO A 1 87 ? 0.388 18.170 -26.974 1.00 48.19 87 PRO A O 1
ATOM 713 N N . ALA A 1 88 ? -1.520 18.788 -25.915 1.00 52.25 88 ALA A N 1
ATOM 714 C CA . ALA A 1 88 ? -2.403 18.473 -27.020 1.00 52.25 88 ALA A CA 1
ATOM 715 C C . ALA A 1 88 ? -1.823 19.204 -28.227 1.00 52.25 88 ALA A C 1
ATOM 717 O O . ALA A 1 88 ? -1.671 20.426 -28.190 1.00 52.25 88 ALA A O 1
ATOM 718 N N . ARG A 1 89 ? -1.372 18.447 -29.231 1.00 50.34 89 ARG A N 1
ATOM 719 C CA . ARG A 1 89 ? -1.049 19.023 -30.526 1.00 50.34 89 ARG A CA 1
ATOM 720 C C . ARG A 1 89 ? -2.361 19.615 -30.991 1.00 50.34 89 ARG A C 1
ATOM 722 O O . ARG A 1 89 ? -3.245 18.870 -31.403 1.00 50.34 89 ARG A O 1
ATOM 729 N N . ASP A 1 90 ? -2.501 20.917 -30.778 1.00 50.09 90 ASP A N 1
ATOM 730 C CA . ASP A 1 90 ? -3.594 21.700 -31.302 1.00 50.09 90 ASP A CA 1
ATOM 731 C C . ASP A 1 90 ? -3.546 21.489 -32.809 1.00 50.09 90 ASP A C 1
ATOM 733 O O . ASP A 1 90 ? -2.620 21.918 -33.503 1.00 50.09 90 ASP A O 1
ATOM 737 N N . GLY A 1 91 ? -4.465 20.651 -33.276 1.00 53.22 91 GLY A N 1
ATOM 738 C CA . GLY A 1 91 ? -4.639 20.320 -34.670 1.00 53.22 91 GLY A CA 1
ATOM 739 C C .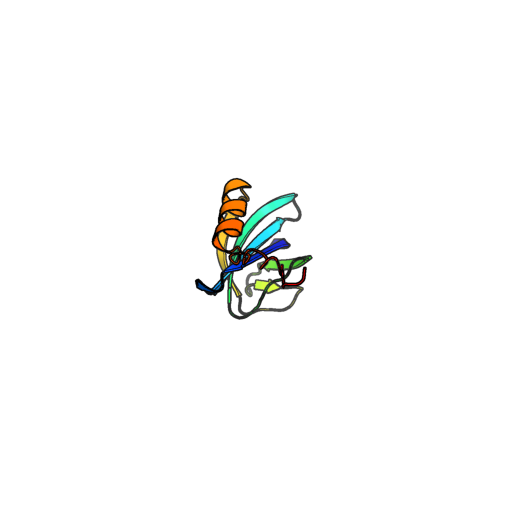 GLY A 1 91 ? -5.269 21.508 -35.369 1.00 53.22 91 GLY A C 1
ATOM 740 O O . GLY A 1 91 ? -6.393 21.407 -35.838 1.00 53.22 91 GLY A O 1
ATOM 741 N N . SER A 1 92 ? -4.542 22.616 -35.473 1.00 51.69 92 SER A N 1
ATOM 742 C CA . SER A 1 92 ? -4.829 23.634 -36.476 1.00 51.69 92 SER A CA 1
ATOM 743 C C . SER A 1 92 ? -4.227 23.160 -37.798 1.00 51.69 92 SER A C 1
ATOM 745 O O . SER A 1 92 ? -3.151 23.576 -38.222 1.00 51.69 92 SER A O 1
ATOM 747 N N . SER A 1 93 ? -4.913 22.196 -38.416 1.00 50.81 93 SER A N 1
ATOM 748 C CA . SER A 1 93 ? -4.758 21.895 -39.834 1.00 50.81 93 SER A CA 1
ATOM 749 C C . SER A 1 93 ? -5.402 23.026 -40.633 1.00 50.81 93 SER A C 1
ATOM 751 O O . SER A 1 93 ? -6.577 23.322 -40.448 1.00 50.81 93 SER A O 1
ATOM 753 N N . VAL A 1 94 ? -4.595 23.621 -41.508 1.00 58.25 94 VAL A N 1
ATOM 754 C CA . VAL A 1 94 ? -4.924 24.345 -42.746 1.00 58.25 94 VAL A CA 1
ATOM 755 C C . VAL A 1 94 ? -6.394 24.312 -43.202 1.00 58.25 94 VAL A C 1
ATOM 757 O O . VAL A 1 94 ? -6.947 23.228 -43.380 1.00 58.25 94 VAL A O 1
ATOM 760 N N . HIS A 1 95 ? -6.975 25.490 -43.471 1.00 45.19 95 HIS A N 1
ATOM 761 C CA . HIS A 1 95 ? -7.569 25.926 -44.757 1.00 45.19 95 HIS A CA 1
ATOM 762 C C . HIS A 1 95 ? -8.215 27.318 -44.599 1.00 45.19 95 HIS A C 1
ATOM 764 O O . HIS A 1 95 ? -9.011 27.524 -43.684 1.00 45.19 95 HIS A O 1
ATOM 770 N N . GLY A 1 96 ? -7.891 28.239 -45.514 1.00 39.00 96 GLY A N 1
ATOM 771 C CA . GLY A 1 96 ? -8.467 29.582 -45.625 1.00 39.00 96 GLY A CA 1
ATOM 772 C C . GLY A 1 96 ? -7.500 30.559 -46.261 1.00 39.00 96 GLY A C 1
ATOM 773 O O . GLY A 1 96 ? -6.845 31.282 -45.485 1.00 39.00 96 GLY A O 1
#

Foldseek 3Di:
DKWAFADWFADPPVQWIWTFTADPVRFTKIFTKHADDDDDHGWMWDQDPVGIDINNHDGGMDGPDMGGDDPVVVVVSCVVRPDPPDPPPPPPDDDD